Protein AF-A0A7Y2KYI1-F1 (afdb_monomer)

pLDDT: mean 92.12, std 8.41, range [53.28, 97.94]

Secondary structure (DSSP, 8-state):
----SPPPPPPTTTHHHHHHHHTT----EE-TTT--EESS--SS-TTT--

Structure (mmCIF, N/CA/C/O backbone):
data_AF-A0A7Y2KYI1-F1
#
_entry.id   AF-A0A7Y2KYI1-F1
#
loop_
_atom_site.group_PDB
_atom_site.id
_atom_site.type_symbol
_atom_site.label_atom_id
_atom_site.label_alt_id
_atom_site.label_comp_id
_atom_site.label_asym_id
_atom_site.label_entity_id
_atom_site.label_seq_id
_atom_site.pdbx_PDB_ins_code
_atom_site.Cartn_x
_atom_site.Cartn_y
_atom_site.Cartn_z
_atom_site.occupancy
_atom_site.B_iso_or_equiv
_atom_site.auth_seq_id
_atom_site.auth_comp_id
_atom_site.auth_asym_id
_atom_site.auth_atom_id
_atom_site.pdbx_PDB_model_num
ATOM 1 N N . MET A 1 1 ? 16.418 -0.740 -24.020 1.00 53.28 1 MET A N 1
ATOM 2 C CA . MET A 1 1 ? 17.083 0.058 -22.968 1.00 53.28 1 MET A CA 1
ATOM 3 C C . MET A 1 1 ? 16.989 -0.704 -21.653 1.00 53.28 1 MET A C 1
ATOM 5 O O . MET A 1 1 ? 15.959 -0.637 -20.995 1.00 53.28 1 MET A O 1
ATOM 9 N N . SER A 1 2 ? 18.003 -1.493 -21.297 1.00 63.72 2 SER A N 1
ATOM 10 C CA . SER A 1 2 ? 18.068 -2.133 -19.979 1.00 63.72 2 SER A CA 1
ATOM 11 C C . SER A 1 2 ? 18.400 -1.060 -18.944 1.00 63.72 2 SER A C 1
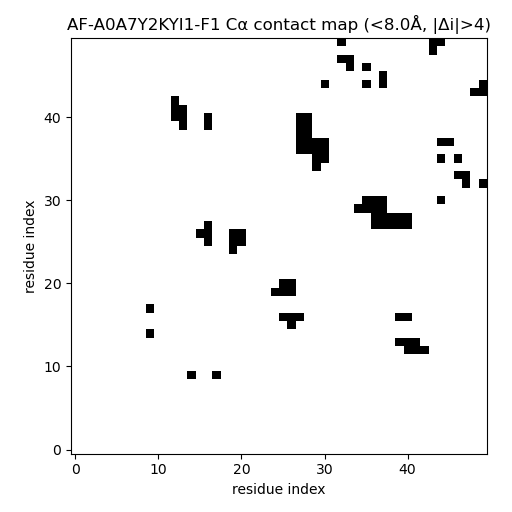ATOM 13 O O . SER A 1 2 ? 19.528 -0.580 -18.857 1.00 63.72 2 SER A O 1
ATOM 15 N N . ASN A 1 3 ? 17.383 -0.611 -18.216 1.00 75.44 3 ASN A N 1
ATOM 16 C CA . ASN A 1 3 ? 17.548 0.337 -17.126 1.00 75.44 3 ASN A CA 1
ATOM 17 C C . ASN A 1 3 ? 18.280 -0.399 -15.989 1.00 75.44 3 ASN A C 1
ATOM 19 O O . ASN A 1 3 ? 17.658 -1.176 -15.277 1.00 75.44 3 ASN A O 1
ATOM 23 N N . ASN A 1 4 ? 19.590 -0.178 -15.826 1.00 82.25 4 ASN A N 1
ATOM 24 C CA . ASN A 1 4 ? 20.435 -0.792 -14.779 1.00 82.25 4 ASN A CA 1
ATOM 25 C C . ASN A 1 4 ? 20.089 -0.326 -13.347 1.00 82.25 4 ASN A C 1
ATOM 27 O O . ASN A 1 4 ? 20.892 -0.459 -12.426 1.00 82.25 4 ASN A O 1
ATOM 31 N N . LYS A 1 5 ? 18.909 0.267 -13.146 1.00 84.62 5 LYS A N 1
ATOM 32 C CA . LYS A 1 5 ? 18.441 0.683 -11.829 1.00 84.62 5 LYS A CA 1
ATOM 33 C C . LYS A 1 5 ? 17.887 -0.545 -11.106 1.00 84.62 5 LYS A C 1
ATOM 35 O O . LYS A 1 5 ? 17.137 -1.305 -11.722 1.00 84.62 5 LYS A O 1
ATOM 40 N N . PRO A 1 6 ? 18.212 -0.735 -9.819 1.00 86.00 6 PRO A N 1
ATOM 41 C CA . PRO A 1 6 ? 17.602 -1.795 -9.036 1.00 86.00 6 PRO A CA 1
ATOM 42 C C . PRO A 1 6 ? 16.088 -1.586 -9.021 1.00 86.00 6 PRO A C 1
ATOM 44 O O . PRO A 1 6 ? 15.594 -0.50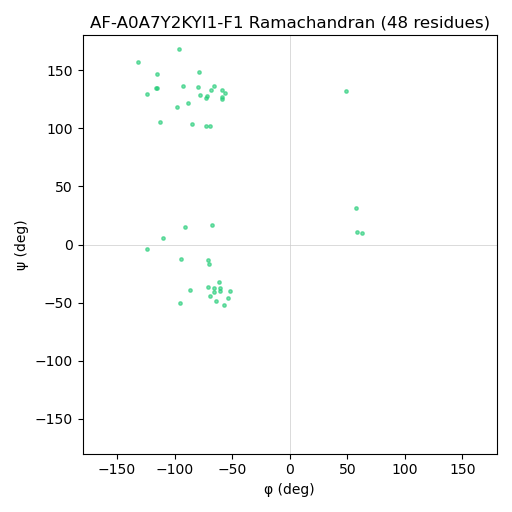8 -8.683 1.00 86.00 6 PRO A O 1
ATOM 47 N N . MET A 1 7 ? 15.359 -2.619 -9.427 1.00 85.75 7 MET A N 1
ATOM 48 C CA . MET A 1 7 ? 13.908 -2.638 -9.323 1.00 85.75 7 MET A CA 1
ATOM 49 C C . MET A 1 7 ? 13.508 -2.969 -7.883 1.00 85.75 7 MET A C 1
ATOM 51 O O . MET A 1 7 ? 14.227 -3.713 -7.208 1.00 85.75 7 MET A O 1
ATOM 55 N N . PRO A 1 8 ? 12.370 -2.447 -7.396 1.00 84.00 8 PRO A N 1
ATOM 56 C CA . PRO A 1 8 ? 11.841 -2.868 -6.110 1.00 84.00 8 PRO A CA 1
ATOM 57 C C . PRO A 1 8 ? 11.580 -4.377 -6.137 1.00 84.00 8 PRO A C 1
ATOM 59 O O . PRO A 1 8 ? 10.901 -4.884 -7.030 1.00 84.00 8 PRO A O 1
ATOM 62 N N . VAL A 1 9 ? 12.130 -5.091 -5.156 1.00 88.88 9 VAL A N 1
ATOM 63 C CA . VAL A 1 9 ? 11.878 -6.521 -4.963 1.00 88.88 9 VAL A CA 1
ATOM 64 C C . VAL A 1 9 ? 10.643 -6.665 -4.070 1.00 88.88 9 VAL A C 1
ATOM 66 O O . VAL A 1 9 ? 10.653 -6.137 -2.954 1.00 88.88 9 VAL A O 1
ATOM 69 N N . PRO A 1 10 ? 9.578 -7.350 -4.525 1.00 91.44 10 PRO A N 1
ATOM 70 C CA . PRO A 1 10 ? 8.426 -7.641 -3.685 1.00 91.44 10 PRO A CA 1
ATOM 71 C C . PRO A 1 10 ? 8.835 -8.400 -2.420 1.00 91.44 10 PRO A C 1
ATOM 73 O O . PRO A 1 10 ? 9.538 -9.405 -2.469 1.00 91.44 10 PRO A O 1
ATOM 76 N N . THR A 1 11 ? 8.363 -7.914 -1.281 1.00 94.25 11 THR A N 1
ATOM 77 C CA . THR A 1 11 ? 8.384 -8.621 0.006 1.00 94.25 11 THR A CA 1
ATOM 78 C C . THR A 1 11 ? 7.041 -9.307 0.230 1.00 94.25 11 THR A C 1
ATOM 80 O O . THR A 1 11 ? 6.070 -8.958 -0.435 1.00 94.25 11 THR A O 1
ATOM 83 N N . GLU A 1 12 ? 6.923 -10.198 1.217 1.00 94.50 12 GLU A N 1
ATOM 84 C CA . GLU A 1 12 ? 5.629 -10.813 1.579 1.00 94.50 12 GLU A CA 1
ATOM 85 C C . GLU A 1 12 ? 4.521 -9.771 1.816 1.00 94.50 12 GLU A C 1
ATOM 87 O O . GLU A 1 12 ? 3.395 -9.937 1.360 1.00 94.50 12 GLU A O 1
ATOM 92 N N . ILE A 1 13 ? 4.860 -8.649 2.461 1.00 94.81 13 ILE A N 1
ATOM 93 C CA . ILE A 1 13 ? 3.914 -7.566 2.773 1.00 94.81 13 ILE A CA 1
ATOM 94 C C . ILE A 1 13 ? 3.499 -6.802 1.509 1.00 94.81 13 ILE A C 1
ATOM 96 O O . ILE A 1 13 ? 2.357 -6.363 1.396 1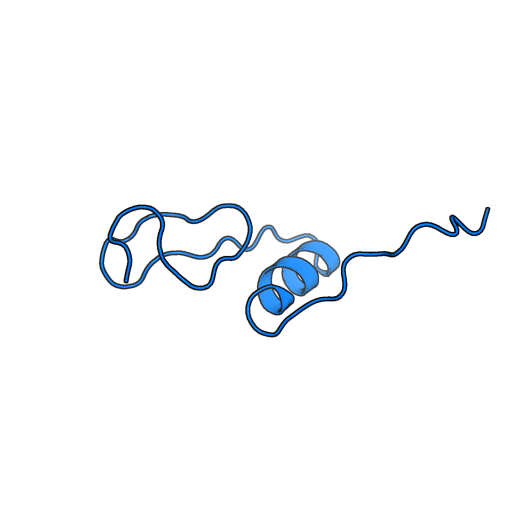.00 94.81 13 ILE A O 1
ATOM 100 N N . SER A 1 14 ? 4.418 -6.616 0.557 1.00 94.94 14 SER A N 1
ATOM 101 C CA . SER A 1 14 ? 4.151 -5.838 -0.660 1.00 94.94 14 SER A CA 1
ATOM 102 C C . SER A 1 14 ? 3.706 -6.678 -1.855 1.00 94.94 14 SER A C 1
ATOM 104 O O . SER A 1 14 ? 3.188 -6.114 -2.817 1.00 94.94 14 SER A O 1
ATOM 106 N N . ALA A 1 15 ? 3.843 -8.004 -1.796 1.00 95.06 15 ALA A N 1
ATOM 107 C CA . ALA A 1 15 ? 3.450 -8.913 -2.867 1.00 95.06 15 ALA A CA 1
ATOM 108 C C . ALA A 1 15 ? 1.988 -8.717 -3.311 1.00 95.06 15 ALA A C 1
ATOM 110 O O . ALA A 1 15 ? 1.784 -8.554 -4.512 1.00 95.06 15 ALA A O 1
ATOM 111 N N . PRO A 1 16 ? 0.981 -8.598 -2.417 1.00 95.12 16 PRO A N 1
ATOM 112 C CA . PRO A 1 16 ? -0.402 -8.385 -2.849 1.00 95.12 16 PRO A CA 1
ATOM 113 C C . PRO A 1 16 ? -0.593 -7.094 -3.653 1.00 95.12 16 PRO A C 1
ATOM 115 O O . PRO A 1 16 ? -1.335 -7.078 -4.629 1.00 95.12 16 PRO A O 1
ATOM 118 N N . PHE A 1 17 ? 0.108 -6.018 -3.284 1.00 95.19 17 PHE A N 1
ATOM 119 C CA . PHE A 1 17 ? 0.063 -4.757 -4.024 1.00 95.19 17 PHE A CA 1
ATOM 120 C C . PHE A 1 17 ? 0.632 -4.927 -5.437 1.00 95.19 17 PHE A C 1
ATOM 122 O O . PHE A 1 17 ? -0.018 -4.545 -6.408 1.00 95.19 17 PHE A O 1
ATOM 129 N N . TRP A 1 18 ? 1.807 -5.552 -5.568 1.00 93.44 18 TRP A N 1
ATOM 130 C CA . TRP A 1 18 ? 2.438 -5.775 -6.871 1.00 93.44 18 TRP A CA 1
ATOM 131 C C . TRP A 1 18 ? 1.643 -6.737 -7.762 1.00 93.44 18 TRP A C 1
ATOM 133 O O . TRP A 1 18 ? 1.499 -6.465 -8.954 1.00 93.44 18 TRP A O 1
ATOM 143 N N . GLU A 1 19 ? 1.094 -7.821 -7.209 1.00 94.69 19 GLU A N 1
ATOM 144 C CA . GLU A 1 19 ? 0.240 -8.749 -7.965 1.00 94.69 19 GLU A CA 1
ATOM 145 C C . GLU A 1 19 ? -1.070 -8.091 -8.408 1.00 94.69 19 GLU A C 1
ATOM 147 O O . GLU A 1 19 ? -1.507 -8.295 -9.540 1.00 94.69 19 GLU A O 1
ATOM 152 N N . GLY A 1 20 ? -1.659 -7.236 -7.566 1.00 95.81 20 GLY A N 1
ATOM 153 C CA . GLY A 1 20 ? -2.800 -6.410 -7.951 1.00 95.81 20 GLY A CA 1
ATOM 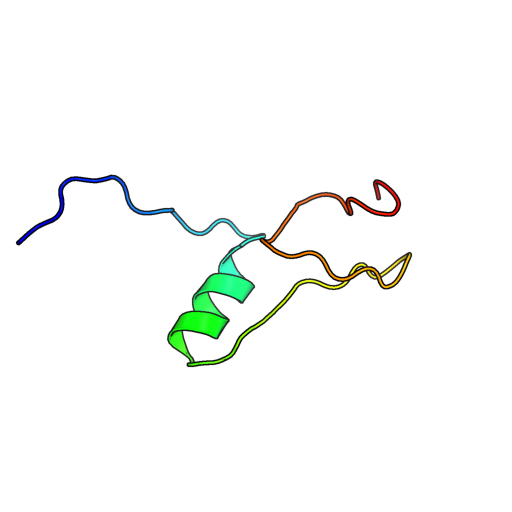154 C C . GLY A 1 20 ? -2.482 -5.542 -9.164 1.00 95.81 20 GLY A C 1
ATOM 155 O O . GLY A 1 20 ? -3.201 -5.595 -10.161 1.00 95.81 20 GLY A O 1
ATOM 156 N N . LEU A 1 21 ? -1.375 -4.794 -9.113 1.00 94.00 21 LEU A N 1
ATOM 157 C CA . LEU A 1 21 ? -0.977 -3.910 -10.210 1.00 94.00 21 LEU A CA 1
ATOM 158 C C . LEU A 1 21 ? -0.730 -4.671 -11.519 1.00 94.00 21 LEU A C 1
ATOM 160 O O . LEU A 1 21 ? -1.147 -4.197 -12.573 1.00 94.00 21 LEU A O 1
ATOM 164 N N . LYS A 1 22 ? -0.109 -5.859 -11.466 1.00 94.19 22 LYS A N 1
ATOM 165 C CA . LYS A 1 22 ? 0.046 -6.737 -12.644 1.00 94.19 22 LYS A CA 1
ATOM 166 C C . LYS A 1 22 ? -1.299 -7.179 -13.228 1.00 94.19 22 LYS A C 1
ATOM 168 O O . LYS A 1 22 ? -1.394 -7.378 -14.432 1.00 94.19 22 LYS A O 1
ATOM 173 N N . ALA A 1 23 ? -2.313 -7.340 -12.381 1.00 97.88 23 ALA A N 1
ATOM 174 C CA . ALA A 1 23 ? -3.671 -7.719 -12.760 1.00 97.88 23 ALA A CA 1
ATOM 175 C C . ALA A 1 23 ? -4.588 -6.512 -13.046 1.00 97.88 23 ALA A C 1
ATOM 177 O O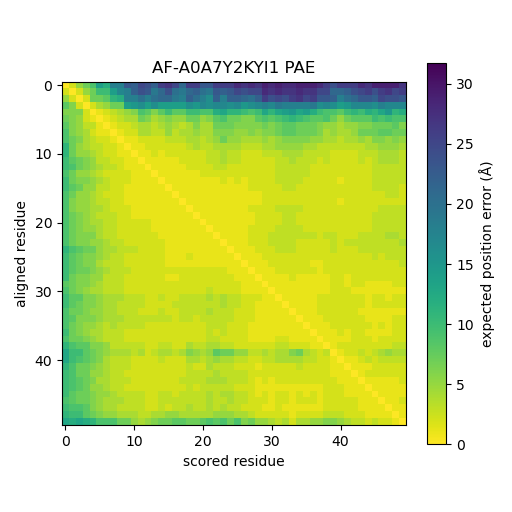 . ALA A 1 23 ? -5.808 -6.676 -13.048 1.00 97.88 23 ALA A O 1
ATOM 178 N N . GLU A 1 24 ? -4.028 -5.311 -13.234 1.00 97.81 24 GLU A N 1
ATOM 179 C CA . GLU A 1 24 ? -4.772 -4.061 -13.461 1.00 97.81 24 GLU A CA 1
ATOM 180 C C . GLU A 1 24 ? -5.764 -3.720 -12.329 1.00 97.81 24 GLU A C 1
ATOM 182 O O . GLU A 1 24 ? -6.811 -3.106 -12.536 1.00 97.81 24 GLU A O 1
ATOM 187 N N . ARG A 1 25 ? -5.433 -4.112 -11.093 1.00 97.50 25 ARG A N 1
ATOM 188 C CA . ARG A 1 25 ? -6.232 -3.856 -9.887 1.00 97.50 25 ARG A CA 1
ATOM 189 C C . ARG A 1 25 ? -5.415 -3.134 -8.828 1.00 97.50 25 ARG A C 1
ATOM 191 O O . ARG A 1 25 ? -4.351 -3.582 -8.417 1.00 97.50 25 ARG A O 1
ATOM 198 N N . LEU A 1 26 ? -5.955 -2.046 -8.293 1.00 95.12 26 LEU A N 1
ATOM 199 C CA . LEU A 1 26 ? -5.328 -1.366 -7.166 1.00 95.12 26 LEU A CA 1
ATOM 200 C C . LEU A 1 26 ? -5.749 -2.028 -5.849 1.00 95.12 26 LEU A C 1
ATOM 202 O O . LEU A 1 26 ? -6.859 -1.816 -5.368 1.00 95.12 26 LEU A O 1
ATOM 206 N N . LEU A 1 27 ? -4.852 -2.824 -5.264 1.00 95.56 27 LEU A N 1
ATOM 207 C CA . LEU A 1 27 ? -5.048 -3.436 -3.949 1.00 95.56 27 LEU A CA 1
ATOM 208 C C . LEU A 1 27 ? -4.336 -2.603 -2.877 1.00 95.56 27 LEU A C 1
ATOM 210 O O . LEU A 1 27 ? -3.116 -2.457 -2.914 1.00 95.56 27 LEU A O 1
ATOM 214 N N . ILE A 1 28 ? -5.091 -2.057 -1.920 1.00 95.81 28 ILE A N 1
ATOM 215 C CA . ILE A 1 28 ? -4.570 -1.237 -0.814 1.00 95.81 28 ILE A CA 1
ATOM 216 C C . ILE A 1 28 ? -4.817 -1.970 0.506 1.00 95.81 28 ILE A C 1
ATOM 218 O O . ILE A 1 28 ? -5.903 -2.497 0.736 1.00 95.81 28 ILE A O 1
ATOM 222 N N . GLN A 1 29 ? -3.806 -2.003 1.374 1.00 96.00 29 GLN A N 1
ATOM 223 C CA . GLN A 1 29 ? -3.907 -2.611 2.699 1.00 96.00 29 GLN A CA 1
ATOM 224 C C . GLN A 1 29 ? -4.892 -1.819 3.572 1.00 96.00 29 GLN A C 1
ATOM 226 O O . GLN A 1 29 ? -4.828 -0.591 3.629 1.00 96.00 29 GLN A O 1
ATOM 231 N N . GLN A 1 30 ? -5.759 -2.520 4.29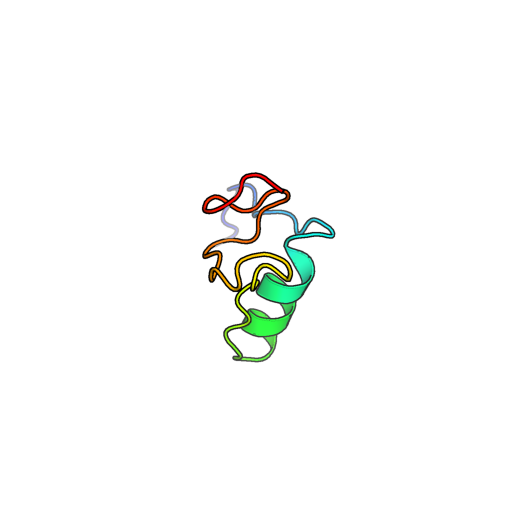9 1.00 97.06 30 GLN A N 1
ATOM 232 C CA . GLN A 1 30 ? -6.596 -1.941 5.348 1.00 97.06 30 GLN A CA 1
ATOM 233 C C . GLN A 1 30 ? -6.213 -2.549 6.698 1.00 97.06 30 GLN A C 1
ATOM 235 O O . GLN A 1 30 ? -6.007 -3.756 6.810 1.00 97.06 30 GLN A O 1
ATOM 240 N N . CYS A 1 31 ? -6.080 -1.714 7.727 1.00 96.94 31 CYS A N 1
ATOM 241 C CA . CYS A 1 31 ? 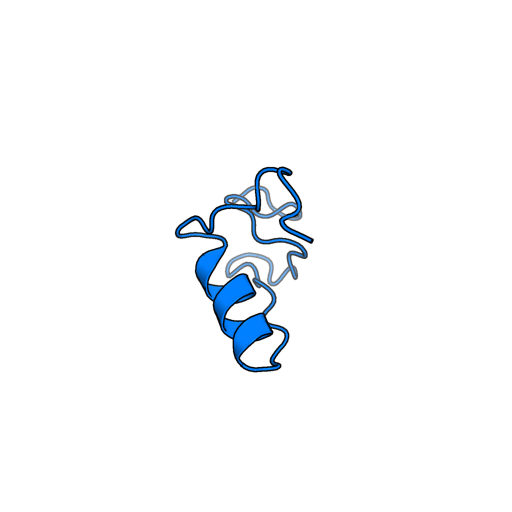-5.788 -2.179 9.077 1.00 96.94 31 CYS A CA 1
ATOM 242 C C . CYS A 1 31 ? -7.015 -2.865 9.694 1.00 96.94 31 CYS A C 1
ATOM 244 O O . CYS A 1 31 ? -8.064 -2.243 9.830 1.00 96.94 31 CYS A O 1
ATOM 246 N N . ASN A 1 32 ? -6.858 -4.103 10.166 1.00 96.25 32 ASN A N 1
ATOM 247 C CA . ASN A 1 32 ? -7.946 -4.858 10.801 1.00 96.25 32 ASN A CA 1
ATOM 248 C C . ASN A 1 32 ? -8.351 -4.331 12.190 1.00 96.25 32 ASN A C 1
ATOM 250 O O . ASN A 1 32 ? -9.387 -4.735 12.704 1.00 96.25 32 ASN A O 1
ATOM 254 N N . GLN A 1 33 ? -7.550 -3.460 12.814 1.00 97.94 33 GLN A N 1
ATOM 255 C CA . GLN A 1 33 ? -7.859 -2.909 14.138 1.00 97.94 33 GLN A CA 1
ATOM 256 C C . GLN A 1 33 ? -8.569 -1.555 14.075 1.00 97.94 33 GLN A C 1
ATOM 258 O O . GLN A 1 33 ? -9.599 -1.372 14.711 1.00 97.94 33 GLN A O 1
ATOM 263 N N . CYS A 1 34 ? -8.030 -0.597 13.314 1.00 97.75 34 CYS A N 1
ATOM 264 C CA . CYS A 1 34 ? -8.585 0.760 13.238 1.00 97.75 34 CYS A CA 1
ATOM 265 C C . CYS A 1 34 ? -9.230 1.094 11.886 1.00 97.75 34 CYS A C 1
ATOM 267 O O . CYS A 1 34 ? -9.605 2.240 11.656 1.00 97.75 34 CYS A O 1
ATOM 269 N N . SER A 1 35 ? -9.339 0.121 10.973 1.00 97.62 35 SER A N 1
ATOM 270 C CA . SER A 1 35 ? -9.900 0.281 9.618 1.00 97.62 35 SER A CA 1
ATOM 271 C C . SER A 1 35 ? -9.194 1.317 8.729 1.00 97.62 35 SER A C 1
ATOM 273 O O . SER A 1 35 ? -9.692 1.647 7.652 1.00 97.62 35 SER A O 1
ATOM 275 N N . HIS A 1 36 ? -8.023 1.817 9.141 1.00 97.38 36 HIS A N 1
ATOM 276 C CA . HIS A 1 36 ? -7.253 2.797 8.382 1.00 97.38 36 HIS A CA 1
ATOM 277 C C . HIS A 1 36 ? -6.690 2.185 7.095 1.00 97.38 36 HIS A C 1
ATOM 279 O O . HIS A 1 36 ? -6.098 1.104 7.115 1.00 97.38 36 HIS A O 1
ATOM 285 N N . TRP A 1 37 ? -6.855 2.899 5.984 1.00 97.06 37 TRP A N 1
ATOM 286 C CA . TRP A 1 37 ? -6.268 2.543 4.696 1.00 97.06 37 TRP A CA 1
ATOM 287 C C . TRP A 1 37 ? -4.790 2.929 4.663 1.00 97.06 37 TRP A C 1
ATOM 289 O O . TRP A 1 37 ? -4.434 4.066 4.960 1.00 97.06 37 TRP A O 1
ATOM 299 N N . VAL A 1 38 ? -3.925 1.990 4.287 1.00 95.94 38 VAL A N 1
ATOM 300 C CA . VAL A 1 38 ? -2.469 2.165 4.283 1.00 95.94 38 VAL A CA 1
ATOM 301 C C . VAL A 1 38 ? -1.966 2.158 2.845 1.00 95.94 38 VAL A C 1
ATOM 303 O O . VAL A 1 38 ? -1.910 1.113 2.195 1.00 95.94 38 VAL A O 1
ATOM 306 N N . PHE A 1 39 ? -1.603 3.342 2.343 1.00 91.50 39 PHE A N 1
ATOM 307 C CA . PHE A 1 39 ? -1.017 3.488 1.015 1.00 91.50 39 PHE A CA 1
ATOM 308 C C . PHE A 1 39 ? 0.513 3.440 1.063 1.00 91.50 39 PHE A C 1
ATOM 310 O O . PHE A 1 39 ? 1.147 4.058 1.919 1.00 91.50 39 PHE A O 1
ATOM 317 N N . TYR A 1 40 ? 1.033 2.689 0.088 1.00 84.88 40 TYR A N 1
ATOM 318 C CA . TYR A 1 40 ? 2.135 1.724 0.134 1.00 84.88 40 TYR A CA 1
ATOM 319 C C . TYR A 1 40 ? 2.059 0.685 1.276 1.00 84.88 40 TYR A C 1
ATOM 321 O O . TYR A 1 40 ? 1.850 1.060 2.427 1.00 84.88 40 TYR A O 1
ATOM 329 N N . PRO A 1 41 ? 2.251 -0.622 0.993 1.00 92.25 41 PRO A N 1
ATOM 330 C CA . PRO A 1 41 ? 2.170 -1.674 2.010 1.00 92.25 41 PRO A CA 1
ATOM 331 C C . PRO A 1 41 ? 3.166 -1.468 3.152 1.00 92.25 41 PRO A C 1
ATOM 333 O O . PRO A 1 41 ? 4.356 -1.231 2.914 1.00 92.25 41 PRO A O 1
ATOM 336 N N . ARG A 1 42 ? 2.699 -1.594 4.399 1.00 94.88 42 ARG A N 1
ATOM 337 C CA . ARG A 1 42 ? 3.540 -1.466 5.596 1.00 94.88 42 ARG A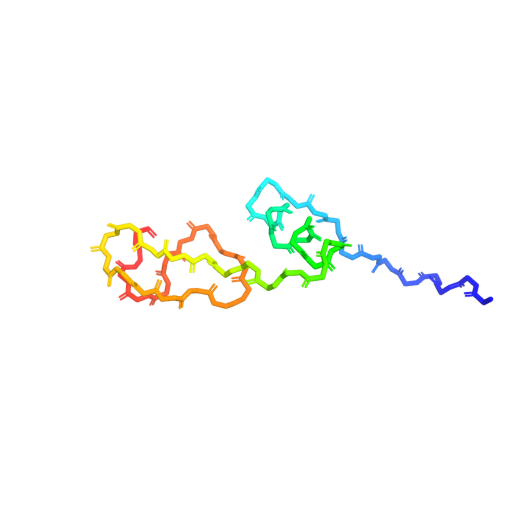 CA 1
ATOM 338 C C . ARG A 1 42 ? 3.314 -2.615 6.564 1.00 94.88 42 ARG A C 1
ATOM 340 O O . ARG A 1 42 ? 2.265 -3.249 6.588 1.00 94.88 42 ARG A O 1
ATOM 347 N N . ARG A 1 43 ? 4.329 -2.850 7.398 1.00 95.00 43 ARG A N 1
ATOM 348 C CA . ARG A 1 43 ? 4.244 -3.816 8.498 1.00 95.00 43 ARG A CA 1
ATOM 349 C C . ARG A 1 43 ? 3.306 -3.345 9.608 1.00 95.00 43 ARG A C 1
ATOM 351 O O . ARG A 1 43 ? 2.516 -4.144 10.076 1.00 95.00 43 ARG A O 1
ATOM 358 N N . HIS A 1 44 ? 3.405 -2.073 9.990 1.00 95.75 44 HIS A N 1
ATOM 359 C CA . HIS A 1 44 ? 2.610 -1.482 11.065 1.00 95.75 44 HIS A CA 1
ATOM 360 C C . HIS A 1 44 ? 1.683 -0.403 10.515 1.00 95.75 44 HIS A C 1
ATOM 362 O O . HIS A 1 44 ? 2.038 0.318 9.569 1.00 95.75 44 HIS A O 1
ATOM 368 N N . CYS A 1 45 ? 0.512 -0.275 11.124 1.00 96.69 45 CYS A N 1
ATOM 369 C CA . CYS A 1 45 ? -0.472 0.730 10.763 1.00 96.69 45 CYS A CA 1
ATOM 370 C C . CYS A 1 45 ? -0.007 2.133 11.200 1.00 96.69 45 CYS A C 1
ATOM 372 O O . CYS A 1 45 ? 0.266 2.337 12.381 1.00 96.69 45 CYS A O 1
ATOM 374 N N . PRO A 1 46 ? 0.017 3.144 10.310 1.00 96.12 46 PRO A N 1
ATOM 375 C CA . PRO A 1 46 ? 0.380 4.509 10.695 1.00 96.12 46 PRO A CA 1
ATOM 376 C C . PRO A 1 46 ? -0.677 5.192 11.581 1.00 96.12 46 PRO A C 1
ATOM 378 O O . PRO A 1 46 ? -0.372 6.202 12.204 1.00 96.12 46 PRO A O 1
ATOM 381 N N . GLY A 1 47 ? -1.906 4.664 11.635 1.00 96.44 47 GLY A N 1
ATOM 382 C CA . GLY A 1 47 ? -2.995 5.235 12.431 1.00 96.44 47 GLY A CA 1
ATOM 383 C C . GLY A 1 47 ? -3.030 4.764 13.888 1.00 96.44 47 GLY A C 1
ATOM 384 O O . GLY A 1 47 ? -3.319 5.562 14.770 1.00 96.44 47 GLY A O 1
ATOM 385 N N . CYS A 1 48 ? -2.756 3.481 14.153 1.00 97.19 48 CYS A N 1
ATOM 386 C CA . CYS A 1 48 ? -2.833 2.903 15.507 1.00 97.19 48 CYS A CA 1
ATOM 387 C C . CYS A 1 48 ? -1.541 2.235 15.995 1.00 97.19 48 CYS A C 1
ATOM 389 O O . CYS A 1 48 ? -1.491 1.809 17.143 1.00 97.19 48 CYS A O 1
ATOM 391 N N . LEU A 1 49 ? -0.507 2.154 15.150 1.00 95.25 49 LEU A N 1
ATOM 392 C CA . LEU A 1 49 ? 0.801 1.551 15.445 1.00 95.25 49 LEU A CA 1
ATOM 393 C C . LEU A 1 49 ? 0.792 0.051 15.770 1.00 95.25 49 LEU A C 1
ATOM 395 O O . LEU A 1 49 ? 1.827 -0.484 16.163 1.00 95.25 49 LEU A O 1
ATOM 399 N N . ALA A 1 50 ? -0.340 -0.621 15.571 1.00 89.12 50 ALA A N 1
ATOM 400 C CA . ALA A 1 50 ? -0.408 -2.075 15.577 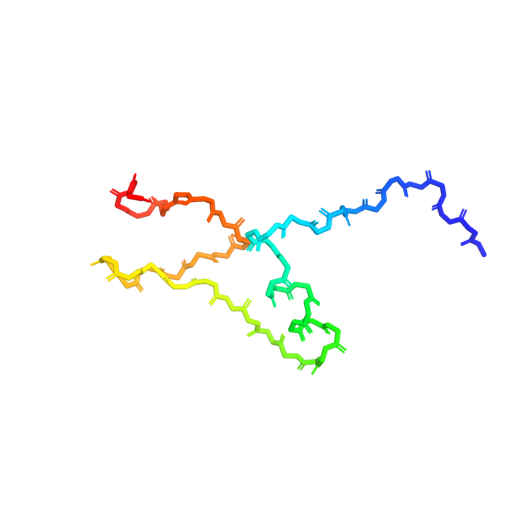1.00 89.12 50 ALA A CA 1
ATOM 401 C C . ALA A 1 50 ? 0.242 -2.710 14.349 1.00 89.12 50 ALA A C 1
ATOM 403 O O . ALA A 1 50 ? 0.338 -2.025 13.298 1.00 89.12 50 ALA A O 1
#

Sequence (50 aa):
MSNNKPMPVPTEISAPFWEGLKAERLLIQQCNQCSHWVFYPRRHCPGCLA

Mean predicted aligned error: 4.38 Å

Radius of gyration: 13.36 Å; Cα contacts (8 Å, |Δi|>4): 48; chains: 1; bounding box: 30×16×38 Å

Foldseek 3Di:
DPPPDDDDDDDPQCVVQVVCVVVVHHDWDADPPPRDTDPRGDPADPVPRD

Nearest PDB structures (foldseek):
  6ok1-assembly1_D  TM=8.001E-01  e=1.641E-02  Thermomonospora curvata DSM 43183
  3irb-assembly2_B  TM=8.174E-01  e=2.832E-01  Saccharolobus solfataricus
  5m3k-assembly1_E  TM=4.732E-01  e=8.849E-01  Pseudomonas protegens Pf-5
  5el5-assembly1_N8  TM=3.823E-01  e=5.636E+00  Thermus thermophilus HB8

Solvent-accessible surface area (backbone atoms only — not comparable to full-atom values): 3394 Å² total; per-residue (Å²): 134,86,72,90,64,86,71,88,75,76,45,87,75,36,36,60,38,54,55,22,52,76,69,80,34,94,54,70,49,63,36,91,85,78,66,46,75,38,84,70,67,66,92,53,40,94,87,78,69,84